Protein AF-A0A1D2QX02-F1 (afdb_monomer)

Solvent-accessible surface area (backbone atoms only — not comparable to full-atom values): 6476 Å² total; per-residue (Å²): 120,55,66,66,58,52,48,58,40,58,74,64,71,57,83,70,41,61,56,81,84,45,94,60,51,74,73,64,83,59,98,67,50,26,40,63,45,71,71,51,78,52,69,80,68,88,52,53,92,49,40,28,47,79,40,74,44,98,87,72,48,77,41,78,39,55,83,62,39,47,58,60,27,30,52,70,46,38,50,53,49,50,60,54,56,74,72,50,95,68,96,46,74,65,61,46,49,53,48,46,63,63,68,75,106

Mean predicted aligned error: 4.2 Å

Nearest PDB structures (foldseek):
  5k6c-assembly1_F  TM=1.682E-01  e=1.399E+00  Human respiratory syncytial virus A2
  8uxx-assembly1_A  TM=1.692E-01  e=5.453E+00  Schizosaccharomyces pombe

Sequence (105 aa):
MTSRHIQKVLEKGKLTGPDKECEYYPCHDLDEMDCTFCFCPFYPCGDTSTGGELIKTEGGKEVWGCKNCTWIHKPEVAQKVLDEILKIEEIDRKKLLEIRLKCLK

Radius of gyration: 13.77 Å; Cα contacts (8 Å, |Δi|>4): 128; chains: 1; bounding box: 34×26×36 Å

Structure (mmCIF, N/CA/C/O backbone):
data_AF-A0A1D2QX02-F1
#
_entry.id   AF-A0A1D2QX02-F1
#
loop_
_atom_site.group_PDB
_atom_site.id
_atom_site.type_symbol
_atom_site.label_atom_id
_atom_site.label_alt_id
_atom_site.label_comp_id
_atom_site.label_asym_id
_atom_site.label_entity_id
_atom_site.label_seq_id
_atom_site.pdbx_PDB_ins_code
_atom_site.Cartn_x
_atom_site.Cartn_y
_atom_site.Cartn_z
_atom_site.occupancy
_atom_site.B_iso_or_equiv
_atom_site.auth_seq_id
_atom_site.auth_comp_id
_atom_site.auth_asym_id
_atom_site.auth_atom_id
_atom_site.pdbx_PDB_model_num
ATOM 1 N N . MET A 1 1 ? 5.547 13.244 -0.878 1.00 50.81 1 MET A N 1
ATOM 2 C CA . MET A 1 1 ? 4.333 13.049 -1.708 1.00 50.81 1 MET A CA 1
ATOM 3 C C . MET A 1 1 ? 3.363 12.032 -1.106 1.00 50.81 1 MET A C 1
ATOM 5 O O . MET A 1 1 ? 2.170 12.293 -1.122 1.00 50.81 1 MET A O 1
ATOM 9 N N . THR A 1 2 ? 3.844 10.934 -0.518 1.00 59.09 2 THR A N 1
ATOM 10 C CA . THR A 1 2 ? 3.016 9.852 0.050 1.00 59.09 2 THR A CA 1
ATOM 11 C C . THR A 1 2 ? 2.068 10.298 1.174 1.00 59.09 2 THR A C 1
ATOM 13 O O . THR A 1 2 ? 0.907 9.908 1.187 1.00 59.09 2 THR A O 1
ATOM 16 N N . SER A 1 3 ? 2.516 11.191 2.065 1.00 68.19 3 SER A N 1
ATOM 17 C CA . SER A 1 3 ? 1.727 11.642 3.227 1.00 68.19 3 SER A CA 1
ATOM 18 C C . SER A 1 3 ? 0.386 12.305 2.856 1.00 68.19 3 SER A C 1
ATOM 20 O O . SER A 1 3 ? -0.628 11.973 3.459 1.00 68.19 3 SER A O 1
ATOM 22 N N . ARG A 1 4 ? 0.333 13.147 1.808 1.00 76.31 4 ARG A N 1
ATOM 23 C CA . ARG A 1 4 ? -0.916 13.825 1.393 1.00 76.31 4 ARG A CA 1
ATOM 24 C C . ARG A 1 4 ? -1.964 12.865 0.821 1.00 76.31 4 ARG A C 1
ATOM 26 O O . ARG A 1 4 ? -3.152 13.075 1.024 1.00 76.31 4 ARG A O 1
ATOM 33 N N . HIS A 1 5 ? -1.540 11.835 0.088 1.00 81.69 5 HIS A N 1
ATOM 34 C CA . HIS A 1 5 ? -2.472 10.844 -0.461 1.00 81.69 5 HIS A CA 1
ATOM 35 C C . HIS A 1 5 ? -3.000 9.916 0.628 1.00 81.69 5 HIS A C 1
ATOM 37 O O . HIS A 1 5 ? -4.200 9.669 0.673 1.00 81.69 5 HIS A O 1
ATOM 43 N N . ILE A 1 6 ? -2.130 9.483 1.547 1.00 85.69 6 ILE A N 1
ATOM 44 C CA . ILE A 1 6 ? -2.552 8.682 2.700 1.00 85.69 6 ILE A CA 1
ATOM 45 C C . ILE A 1 6 ? -3.563 9.463 3.547 1.00 85.69 6 ILE A C 1
ATOM 47 O O . ILE A 1 6 ? -4.597 8.910 3.891 1.00 85.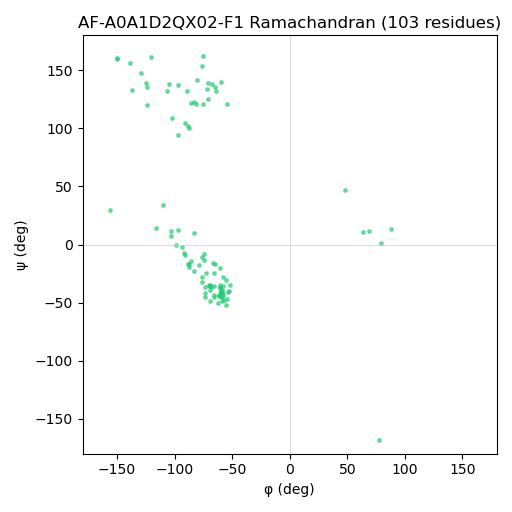69 6 ILE A O 1
ATOM 51 N N . GLN A 1 7 ? -3.330 10.751 3.823 1.00 86.75 7 GLN A N 1
ATOM 52 C CA . GLN A 1 7 ? -4.283 11.581 4.576 1.00 86.75 7 GLN A CA 1
ATOM 53 C C . GLN A 1 7 ? -5.686 11.575 3.952 1.00 86.75 7 GLN A C 1
ATOM 55 O O . GLN A 1 7 ? -6.651 11.297 4.653 1.00 86.75 7 GLN A O 1
ATOM 60 N N . LYS A 1 8 ? -5.800 11.762 2.630 1.00 87.38 8 LYS A N 1
ATOM 61 C CA . LYS A 1 8 ? -7.093 11.701 1.922 1.00 87.38 8 LYS A CA 1
ATOM 62 C C . LYS A 1 8 ? -7.784 10.341 2.038 1.00 87.38 8 LYS A C 1
ATOM 64 O O . LYS A 1 8 ? -9.009 10.273 2.094 1.00 87.38 8 LYS A O 1
ATOM 69 N N . VAL A 1 9 ? -7.015 9.252 2.028 1.00 89.81 9 VAL A N 1
ATOM 70 C CA . VAL A 1 9 ? -7.556 7.901 2.235 1.00 89.81 9 VAL A CA 1
ATOM 71 C C . VAL A 1 9 ? -8.107 7.765 3.655 1.00 89.81 9 VAL A C 1
ATOM 73 O O . VAL A 1 9 ? -9.213 7.262 3.841 1.00 89.81 9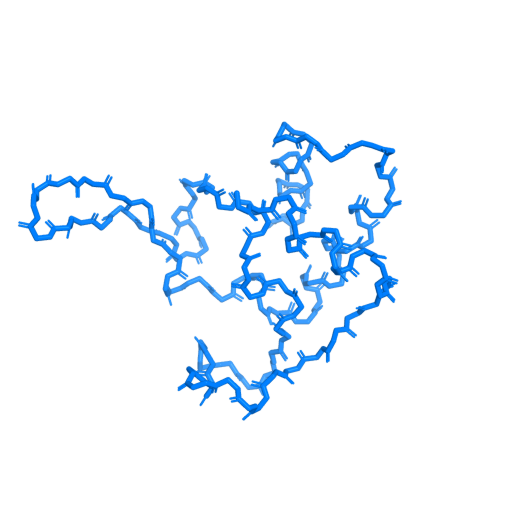 VAL A O 1
ATOM 76 N N . LEU A 1 10 ? -7.373 8.265 4.650 1.00 88.88 10 LEU A N 1
ATOM 77 C CA . LEU A 1 10 ? -7.774 8.189 6.055 1.00 88.88 10 LEU A CA 1
ATOM 78 C C . LEU A 1 10 ? -8.971 9.081 6.385 1.00 88.88 10 LEU A C 1
ATOM 80 O O . LEU A 1 10 ? -9.827 8.658 7.152 1.00 88.88 10 LEU A O 1
ATOM 84 N N . GLU A 1 11 ? -9.090 10.254 5.760 1.00 90.44 11 GLU A N 1
ATOM 85 C CA . GLU A 1 11 ? -10.283 11.109 5.861 1.00 90.44 11 GLU A CA 1
ATOM 86 C C . GLU A 1 11 ? -11.553 10.380 5.402 1.00 90.44 11 GLU A C 1
ATOM 88 O O . GLU A 1 11 ? -12.624 10.571 5.976 1.00 90.44 11 GLU A O 1
ATOM 93 N N . LYS A 1 12 ? -11.446 9.519 4.380 1.00 90.44 12 LYS A N 1
ATOM 94 C CA . LYS A 1 12 ? -12.566 8.682 3.930 1.00 90.44 12 LYS A CA 1
ATOM 95 C C . LYS A 1 12 ? -12.822 7.502 4.868 1.00 90.44 12 LYS A C 1
ATOM 97 O O . LYS A 1 12 ? -13.967 7.065 4.969 1.00 90.44 12 LYS A O 1
ATOM 102 N N . GLY A 1 13 ? -11.775 6.963 5.498 1.00 90.06 13 GLY A N 1
ATOM 103 C CA . GLY A 1 13 ? -11.850 5.868 6.473 1.00 90.06 13 GLY A CA 1
ATOM 104 C C . GLY A 1 13 ? -12.373 4.537 5.919 1.00 90.06 13 GLY A C 1
ATOM 105 O O . GLY A 1 13 ? -12.680 3.631 6.687 1.00 90.06 13 GLY A O 1
ATOM 106 N N . LYS A 1 14 ? -12.508 4.413 4.596 1.00 93.19 14 LYS A N 1
ATOM 107 C CA . LYS A 1 14 ? -13.018 3.227 3.902 1.00 93.19 14 LYS A CA 1
ATOM 108 C C . LYS A 1 14 ? -12.390 3.107 2.520 1.00 93.19 14 LYS A C 1
ATOM 110 O O . LYS A 1 14 ? -11.935 4.108 1.960 1.00 93.19 14 LYS A O 1
ATOM 115 N N . LEU A 1 15 ? -12.432 1.901 1.962 1.00 94.12 15 LEU A N 1
ATOM 116 C CA . LEU A 1 15 ? -12.020 1.665 0.584 1.00 94.12 15 LEU A CA 1
ATOM 117 C C . LEU A 1 15 ? -12.863 2.483 -0.399 1.00 94.12 15 LEU A C 1
ATOM 119 O O . LEU A 1 15 ? -14.076 2.642 -0.235 1.00 94.12 15 LEU A O 1
ATOM 123 N N . THR A 1 16 ? -12.204 3.018 -1.422 1.00 91.88 16 THR A N 1
ATOM 124 C CA . THR A 1 16 ? -12.852 3.746 -2.514 1.00 91.88 16 THR A CA 1
ATOM 125 C C . THR A 1 16 ? -13.295 2.830 -3.644 1.00 91.88 16 THR A C 1
ATOM 127 O O . THR A 1 16 ? -14.128 3.249 -4.442 1.00 91.88 16 THR A O 1
ATOM 130 N N . GLY A 1 17 ? -12.777 1.601 -3.709 1.00 91.50 17 GLY A N 1
ATOM 131 C CA . GLY A 1 17 ? -13.031 0.688 -4.812 1.00 91.50 17 GLY A CA 1
ATOM 132 C C . GLY A 1 17 ? -12.207 1.029 -6.060 1.00 91.50 17 GLY A C 1
ATOM 133 O O . GLY A 1 17 ? -11.260 1.826 -5.990 1.00 91.50 17 GLY A O 1
ATOM 134 N N . PRO A 1 18 ? -12.541 0.408 -7.205 1.00 91.69 18 PRO A N 1
ATOM 135 C CA . PRO A 1 18 ? -11.887 0.674 -8.479 1.00 91.69 18 PRO A CA 1
ATOM 136 C C . PRO A 1 18 ? -12.203 2.087 -8.982 1.00 91.69 18 PRO A C 1
ATOM 138 O O . PRO A 1 18 ? -13.3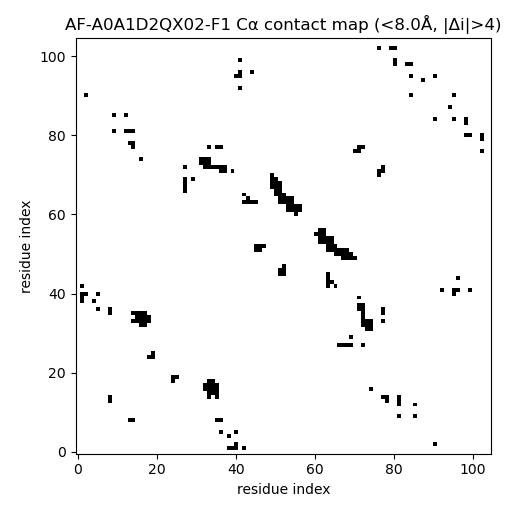52 2.529 -8.954 1.00 91.69 18 PRO A O 1
ATOM 141 N N . ASP A 1 19 ? -11.187 2.768 -9.505 1.00 90.12 19 ASP A N 1
ATOM 142 C CA . ASP A 1 19 ? -11.329 4.064 -10.169 1.00 90.12 19 ASP A CA 1
ATOM 143 C C . ASP A 1 19 ? -11.400 3.873 -11.690 1.00 90.12 19 ASP A C 1
ATOM 145 O O . ASP A 1 19 ? -10.374 3.769 -12.361 1.00 90.12 19 ASP A O 1
ATOM 149 N N . LYS A 1 20 ? -12.625 3.793 -12.223 1.00 86.31 20 LYS A N 1
ATOM 150 C CA . LYS A 1 20 ? -12.889 3.572 -13.657 1.00 86.31 20 LYS A CA 1
ATOM 151 C C . LYS A 1 20 ? -12.659 4.814 -14.525 1.00 86.31 20 LYS A C 1
ATOM 153 O O . LYS A 1 20 ? -12.688 4.695 -15.745 1.00 86.31 20 LYS A O 1
ATOM 158 N N . GLU A 1 21 ? -12.478 5.986 -13.916 1.00 87.19 21 GLU A N 1
ATOM 159 C CA . GLU A 1 21 ? -12.191 7.239 -14.628 1.00 87.19 21 GLU A CA 1
ATOM 160 C C . GLU A 1 21 ? -10.6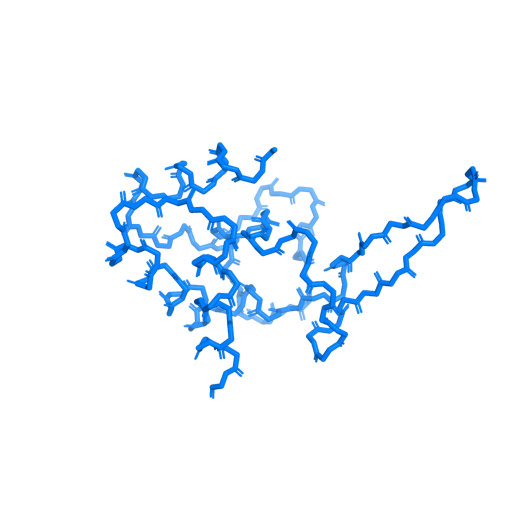80 7.474 -14.787 1.00 87.19 21 GLU A C 1
ATOM 162 O O . GLU A 1 21 ? -10.260 8.374 -15.514 1.00 87.19 21 GLU A O 1
ATOM 167 N N . CYS A 1 22 ? -9.852 6.656 -14.130 1.00 83.75 22 CYS A N 1
ATOM 168 C CA . CYS A 1 22 ? -8.404 6.710 -14.252 1.00 83.75 22 CYS A CA 1
ATOM 169 C C . CYS A 1 22 ? -7.957 6.364 -15.683 1.00 83.75 22 CYS A C 1
ATOM 171 O O . CYS A 1 22 ? -8.344 5.333 -16.228 1.00 83.75 22 CYS A O 1
ATOM 173 N N . GLU A 1 23 ? -7.073 7.181 -16.268 1.00 84.19 23 GLU A N 1
ATOM 174 C CA . GLU A 1 23 ? -6.517 6.959 -17.618 1.00 84.19 23 GLU A CA 1
ATOM 175 C C . GLU A 1 23 ? -5.739 5.638 -17.754 1.00 84.19 23 GLU A C 1
ATOM 177 O O . GLU A 1 23 ? -5.546 5.136 -18.858 1.00 84.19 23 GLU A O 1
ATOM 182 N N . TYR A 1 24 ? -5.309 5.075 -16.624 1.00 78.31 24 TYR A N 1
ATOM 183 C CA . TYR A 1 24 ? -4.602 3.803 -16.560 1.00 78.31 24 TYR A CA 1
ATOM 184 C C . TYR A 1 24 ? -5.544 2.614 -16.313 1.00 78.31 24 TYR A C 1
ATOM 186 O O . TYR A 1 24 ? -5.064 1.489 -16.269 1.00 78.31 24 TYR A O 1
ATOM 194 N N . TYR A 1 25 ? -6.857 2.816 -16.134 1.00 77.50 25 TYR A N 1
ATOM 195 C CA . TYR A 1 25 ? -7.782 1.730 -15.799 1.00 77.50 25 TYR A CA 1
ATOM 196 C C . TYR A 1 25 ? -8.023 0.785 -16.991 1.00 77.50 25 TYR A C 1
ATOM 198 O O . TYR A 1 25 ? -8.342 1.267 -18.082 1.00 77.50 25 TYR A O 1
ATOM 206 N N . PRO A 1 26 ? -7.974 -0.551 -16.797 1.00 75.12 26 PRO A N 1
ATOM 207 C CA . PRO A 1 26 ? -7.671 -1.287 -15.557 1.00 75.12 26 PRO A CA 1
ATOM 208 C C . PRO A 1 26 ? -6.170 -1.272 -15.201 1.00 75.12 26 PRO A C 1
ATOM 210 O O . PRO A 1 26 ? -5.340 -1.771 -15.950 1.00 75.12 26 PRO A O 1
ATOM 213 N N . CYS A 1 27 ? -5.807 -0.741 -14.024 1.00 68.19 27 CYS A N 1
ATOM 214 C CA . CYS A 1 27 ? -4.423 -0.299 -13.774 1.00 68.19 27 CYS A CA 1
ATOM 215 C C . CYS A 1 27 ? -3.378 -1.400 -13.545 1.00 68.19 27 CYS A C 1
ATOM 217 O O . CYS A 1 27 ? -2.199 -1.069 -13.505 1.00 68.19 27 CYS A O 1
ATOM 219 N N . HIS A 1 28 ? -3.755 -2.674 -13.411 1.00 72.12 28 HIS A N 1
ATOM 220 C CA . HIS A 1 28 ? -2.814 -3.795 -13.256 1.00 72.12 28 HIS A CA 1
ATOM 221 C C . HIS A 1 28 ? -3.416 -5.151 -13.692 1.00 72.12 28 HIS A C 1
ATOM 223 O O . HIS A 1 28 ? -3.067 -6.178 -13.112 1.00 72.12 28 HIS A O 1
ATOM 229 N N . ASP A 1 29 ? -4.343 -5.156 -14.660 1.00 75.44 29 ASP A N 1
ATOM 230 C CA . ASP A 1 29 ? -4.966 -6.373 -15.222 1.00 75.44 29 ASP A CA 1
ATOM 231 C C . ASP A 1 29 ? -5.467 -7.392 -14.166 1.00 75.44 29 ASP A C 1
ATOM 233 O O . ASP A 1 29 ? -5.202 -8.591 -14.245 1.00 75.44 29 ASP A O 1
ATOM 237 N N . LEU A 1 30 ? -6.179 -6.910 -13.142 1.00 80.31 30 LEU A N 1
ATOM 238 C CA . LEU A 1 30 ? -6.820 -7.737 -12.111 1.00 80.31 30 LEU A CA 1
ATOM 239 C C . LEU A 1 30 ? -8.337 -7.799 -12.343 1.00 80.31 30 LEU A C 1
ATOM 241 O O . LEU A 1 30 ? -8.949 -6.761 -12.596 1.00 80.31 30 LEU A O 1
ATOM 245 N N . ASP A 1 31 ? -8.945 -8.979 -12.174 1.00 79.31 31 ASP A N 1
ATOM 246 C CA . ASP A 1 31 ? -10.406 -9.165 -12.275 1.00 79.31 31 ASP A CA 1
ATOM 247 C C . ASP A 1 31 ? -11.166 -8.337 -11.221 1.00 79.31 31 ASP A C 1
ATOM 249 O O . ASP A 1 31 ? -12.157 -7.671 -11.522 1.00 79.31 31 ASP A O 1
ATOM 253 N N . GLU A 1 32 ? -10.663 -8.340 -9.983 1.00 85.56 32 GLU A N 1
ATOM 254 C CA . GLU A 1 32 ? -11.160 -7.532 -8.870 1.00 85.56 32 GLU A CA 1
ATOM 255 C C . GLU A 1 32 ? -10.015 -6.684 -8.308 1.00 85.56 32 GLU A C 1
ATOM 257 O O . GLU A 1 32 ? -8.992 -7.209 -7.860 1.00 85.56 32 GLU A O 1
ATOM 262 N N . MET A 1 33 ? -10.176 -5.357 -8.336 1.00 90.38 33 MET A N 1
ATOM 263 C CA . MET A 1 33 ? -9.162 -4.419 -7.854 1.00 90.38 33 MET A CA 1
ATOM 264 C C . MET A 1 33 ? -9.747 -3.258 -7.057 1.00 90.38 33 MET A C 1
ATOM 266 O O . MET A 1 33 ? -10.889 -2.843 -7.254 1.00 90.38 33 MET A O 1
ATOM 270 N N . ASP A 1 34 ? -8.904 -2.685 -6.210 1.00 93.38 34 ASP A N 1
ATOM 271 C CA . ASP A 1 34 ? -9.161 -1.481 -5.440 1.00 93.38 34 ASP A CA 1
ATOM 272 C C . ASP A 1 34 ? -8.081 -0.420 -5.725 1.00 93.38 34 ASP A C 1
ATOM 274 O O . ASP A 1 34 ? -6.884 -0.716 -5.787 1.00 93.38 34 ASP A O 1
ATOM 278 N N . CYS A 1 35 ? -8.499 0.831 -5.931 1.00 91.69 35 CYS A N 1
ATOM 279 C CA . CYS A 1 35 ? -7.611 1.957 -6.241 1.00 91.69 35 CYS A CA 1
ATOM 280 C C . CYS A 1 35 ? -7.363 2.883 -5.039 1.00 91.69 35 CYS A C 1
ATOM 282 O O . CYS A 1 35 ? -6.713 3.917 -5.201 1.00 91.69 35 CYS A O 1
ATOM 284 N N . THR A 1 36 ? -7.819 2.528 -3.830 1.00 93.81 36 THR A N 1
ATOM 285 C CA . THR A 1 36 ? -7.677 3.355 -2.614 1.00 93.81 36 THR A CA 1
ATOM 286 C C . THR A 1 36 ? -6.225 3.764 -2.389 1.00 93.81 36 THR A C 1
ATOM 288 O O . THR A 1 36 ? -5.930 4.912 -2.063 1.00 93.81 36 THR A O 1
ATOM 291 N N . PHE A 1 37 ? -5.301 2.835 -2.634 1.00 93.56 37 PHE A N 1
ATOM 292 C CA . PHE A 1 37 ? -3.861 3.029 -2.492 1.00 93.56 37 PHE A CA 1
ATOM 293 C C . PHE A 1 37 ? -3.125 3.057 -3.838 1.00 93.56 37 PHE A C 1
ATOM 295 O O . PHE A 1 37 ? -1.970 2.636 -3.912 1.00 93.56 37 PHE A O 1
ATOM 302 N N . CYS A 1 38 ? -3.758 3.597 -4.892 1.00 89.31 38 CYS A N 1
ATOM 303 C CA . CYS A 1 38 ? -3.134 3.749 -6.215 1.00 89.31 38 CYS A CA 1
ATOM 304 C C . CYS A 1 38 ? -1.776 4.464 -6.141 1.00 89.31 38 CYS A C 1
ATOM 306 O O . CYS A 1 38 ? -0.825 4.104 -6.832 1.00 89.31 38 CYS A O 1
ATOM 308 N N . PHE A 1 39 ? -1.641 5.418 -5.216 1.00 89.69 39 PHE A N 1
ATOM 309 C CA . PHE A 1 39 ? -0.332 5.843 -4.738 1.00 89.69 39 PHE A CA 1
ATOM 310 C C . PHE A 1 39 ? 0.088 4.976 -3.557 1.00 89.69 39 PHE A C 1
ATOM 312 O O . PHE A 1 39 ? -0.355 5.191 -2.427 1.00 89.69 39 PHE A O 1
ATOM 319 N N . CYS A 1 40 ? 0.973 4.016 -3.831 1.00 91.88 40 CYS A N 1
ATOM 320 C CA . CYS A 1 40 ? 1.410 3.047 -2.837 1.00 91.88 40 CYS A CA 1
ATOM 321 C C . CYS A 1 40 ? 1.950 3.751 -1.574 1.00 91.88 40 CYS A C 1
ATOM 323 O O . CYS A 1 40 ? 2.947 4.484 -1.655 1.00 91.88 40 CYS A O 1
ATOM 325 N N . PRO A 1 41 ? 1.367 3.495 -0.386 1.00 93.62 41 PRO A N 1
ATOM 326 C CA . PRO A 1 41 ? 1.797 4.120 0.865 1.00 93.62 41 PRO A CA 1
ATOM 327 C C . PRO A 1 41 ? 3.221 3.702 1.261 1.00 93.62 41 PRO A C 1
ATOM 329 O O . PRO A 1 41 ? 3.887 4.361 2.059 1.00 93.62 41 PRO A O 1
ATOM 332 N N . PHE A 1 42 ? 3.723 2.621 0.664 1.00 94.38 42 PHE A N 1
ATOM 333 C CA . PHE A 1 42 ? 5.030 2.051 0.952 1.00 94.38 42 PHE A CA 1
ATOM 334 C C . PHE A 1 42 ? 6.103 2.469 -0.053 1.00 94.38 42 PHE A C 1
ATOM 336 O O . PHE A 1 42 ? 7.265 2.120 0.148 1.00 94.38 42 PHE A O 1
ATOM 343 N N . TYR A 1 43 ? 5.785 3.266 -1.075 1.00 92.31 43 TYR A N 1
ATOM 344 C CA . TYR A 1 43 ? 6.775 3.695 -2.061 1.00 92.31 43 TYR A CA 1
ATOM 345 C C . TYR A 1 43 ? 7.873 4.594 -1.448 1.00 92.31 43 TYR A C 1
ATOM 347 O O . TYR A 1 43 ? 7.542 5.530 -0.712 1.00 92.31 43 TYR A O 1
ATOM 355 N N . PRO A 1 44 ? 9.162 4.372 -1.772 1.00 93.19 44 PRO A N 1
ATOM 356 C CA . PRO A 1 44 ? 9.720 3.197 -2.457 1.00 93.19 44 PRO A CA 1
ATOM 357 C C . PRO A 1 44 ? 9.944 2.036 -1.473 1.00 93.19 44 PRO A C 1
ATOM 359 O O . PRO A 1 44 ? 10.673 2.200 -0.499 1.00 93.19 44 PRO A O 1
ATOM 362 N N . CYS A 1 45 ? 9.324 0.868 -1.679 1.00 92.75 45 CYS A N 1
ATOM 363 C CA . CYS A 1 45 ? 9.403 -0.232 -0.702 1.00 92.75 45 CYS A CA 1
ATOM 364 C C . CYS A 1 45 ? 10.614 -1.154 -0.893 1.00 92.75 45 CYS A C 1
ATOM 366 O O . CYS A 1 45 ? 10.970 -1.852 0.050 1.00 92.75 45 CYS A O 1
ATOM 368 N N . GLY A 1 46 ? 11.233 -1.159 -2.079 1.00 93.00 46 GLY A N 1
ATOM 369 C CA . GLY A 1 46 ? 12.398 -2.001 -2.373 1.00 93.00 46 GLY A CA 1
ATOM 370 C C . GLY A 1 46 ? 12.102 -3.503 -2.451 1.00 93.00 46 GLY A C 1
ATOM 371 O O . GLY A 1 46 ? 13.028 -4.305 -2.457 1.00 93.00 46 GLY A O 1
ATOM 372 N N . ASP A 1 47 ? 10.829 -3.895 -2.485 1.00 92.69 47 ASP A N 1
ATOM 373 C CA . ASP A 1 47 ? 10.406 -5.290 -2.431 1.00 92.69 47 ASP A CA 1
ATOM 374 C C . ASP A 1 47 ? 10.007 -5.827 -3.812 1.00 92.69 47 ASP A C 1
ATOM 376 O O . ASP A 1 47 ? 8.969 -5.464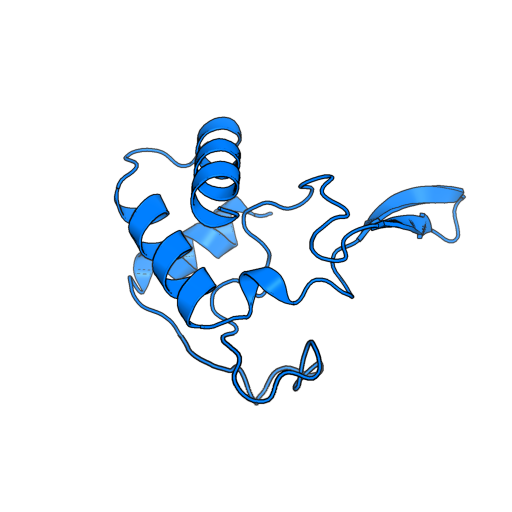 -4.376 1.00 92.69 47 ASP A O 1
ATOM 380 N N . THR A 1 48 ? 10.848 -6.710 -4.347 1.00 93.56 48 THR A N 1
ATOM 381 C CA . THR A 1 48 ? 10.660 -7.337 -5.658 1.00 93.56 48 THR A CA 1
ATOM 382 C C . THR A 1 48 ? 9.649 -8.482 -5.637 1.00 93.56 48 THR A C 1
ATOM 384 O O . THR A 1 48 ? 9.114 -8.829 -6.688 1.00 93.56 48 THR A O 1
ATOM 387 N N . SER A 1 49 ? 9.314 -9.035 -4.463 1.00 92.50 49 SER A N 1
ATOM 388 C CA . SER A 1 49 ? 8.392 -10.179 -4.346 1.00 92.50 49 SER A CA 1
ATOM 389 C C . SER A 1 49 ? 6.966 -9.845 -4.782 1.00 92.50 49 SER A C 1
ATOM 391 O O . SER A 1 49 ? 6.222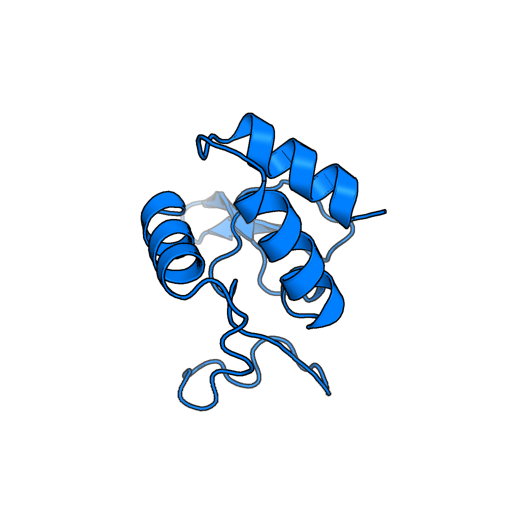 -10.720 -5.216 1.00 92.50 49 SER A O 1
ATOM 393 N N . THR A 1 50 ? 6.594 -8.565 -4.714 1.00 92.88 50 THR A N 1
ATOM 394 C CA . THR A 1 50 ? 5.296 -8.073 -5.176 1.00 92.88 50 THR A CA 1
ATOM 395 C C . THR A 1 50 ? 5.346 -7.487 -6.582 1.00 92.88 50 THR A C 1
ATOM 397 O O . THR A 1 50 ? 4.401 -6.813 -6.950 1.00 92.88 50 THR A O 1
ATOM 400 N N . GLY A 1 51 ? 6.426 -7.677 -7.350 1.00 91.00 51 GLY A N 1
ATOM 401 C CA . GLY A 1 51 ? 6.560 -7.144 -8.714 1.00 91.00 51 GLY A CA 1
ATOM 402 C C . GLY A 1 51 ? 7.133 -5.725 -8.807 1.00 91.00 51 GLY A C 1
ATOM 403 O O . GLY A 1 51 ? 7.046 -5.092 -9.856 1.00 91.00 51 GLY A O 1
ATOM 404 N N . GLY A 1 52 ? 7.705 -5.191 -7.723 1.00 92.81 52 GLY A N 1
ATOM 405 C CA . GLY A 1 52 ? 8.487 -3.955 -7.796 1.00 92.81 52 GLY A CA 1
ATOM 406 C C . GLY A 1 52 ? 9.877 -4.188 -8.397 1.00 92.81 52 GLY A C 1
ATOM 407 O O . GLY A 1 52 ? 10.423 -5.285 -8.301 1.00 92.81 52 GLY A O 1
ATOM 408 N N . GLU A 1 53 ? 10.467 -3.164 -9.010 1.00 95.25 53 GLU A N 1
ATOM 409 C CA . GLU A 1 53 ? 11.781 -3.264 -9.663 1.00 95.25 53 GLU A CA 1
ATOM 410 C C . GLU A 1 53 ? 12.547 -1.932 -9.637 1.00 95.25 53 GLU A C 1
ATOM 412 O O . GLU A 1 53 ? 11.953 -0.868 -9.470 1.00 95.25 53 GLU A O 1
ATOM 417 N N . LEU A 1 54 ? 13.872 -1.970 -9.816 1.00 95.75 54 LEU A N 1
ATOM 418 C CA . LEU A 1 54 ? 14.659 -0.764 -10.093 1.00 95.75 54 LEU A CA 1
ATOM 419 C C . LEU A 1 54 ? 14.640 -0.486 -11.599 1.00 95.75 54 LEU A C 1
ATOM 421 O O . LEU A 1 54 ? 15.060 -1.317 -12.399 1.00 95.75 54 LEU A O 1
ATOM 425 N N . ILE A 1 55 ? 14.170 0.699 -11.978 1.00 94.56 55 ILE A N 1
ATOM 426 C CA . ILE A 1 55 ? 14.041 1.156 -13.361 1.00 94.56 55 ILE A CA 1
ATOM 427 C C . ILE A 1 55 ? 15.123 2.197 -13.637 1.00 94.56 55 ILE A C 1
ATOM 429 O O . ILE A 1 55 ? 15.294 3.150 -12.873 1.00 94.56 55 ILE A O 1
ATOM 433 N N . LYS A 1 56 ? 15.831 2.053 -14.759 1.00 94.38 56 LYS A N 1
ATOM 434 C CA . LYS A 1 56 ? 16.746 3.084 -15.259 1.00 94.38 56 LYS A CA 1
ATOM 435 C C . LYS A 1 56 ? 15.971 4.135 -16.042 1.00 94.38 56 LYS A C 1
ATOM 437 O O . LYS A 1 56 ? 15.284 3.822 -17.008 1.00 94.38 56 LYS A O 1
ATOM 442 N N . THR A 1 57 ? 16.093 5.383 -15.613 1.00 91.19 57 THR A N 1
ATOM 443 C CA . THR A 1 57 ? 15.574 6.550 -16.337 1.00 91.19 57 THR A CA 1
ATOM 444 C C . THR A 1 57 ? 16.454 6.876 -17.546 1.00 91.19 57 THR A C 1
ATOM 446 O O . THR A 1 57 ? 17.621 6.487 -17.586 1.00 91.19 57 THR A O 1
ATOM 449 N N . GLU A 1 58 ? 15.931 7.652 -18.499 1.00 90.25 58 GLU A N 1
ATOM 450 C CA . GLU A 1 58 ? 16.673 8.099 -19.693 1.00 90.25 58 GLU A CA 1
ATOM 451 C C . GLU A 1 58 ? 17.979 8.840 -19.347 1.00 90.25 58 GLU A C 1
ATOM 453 O O . GLU A 1 58 ? 18.968 8.739 -20.065 1.00 90.25 58 GLU A O 1
ATOM 458 N N . GLY A 1 59 ? 18.017 9.528 -18.200 1.00 91.00 59 GLY A N 1
ATOM 459 C CA . GLY A 1 59 ? 19.207 10.211 -17.680 1.00 91.00 59 GLY A CA 1
ATOM 460 C C . GLY A 1 59 ? 20.181 9.320 -16.896 1.00 91.00 59 GLY A C 1
ATOM 461 O O . GLY A 1 59 ? 21.063 9.845 -16.220 1.00 91.00 59 GLY A O 1
ATOM 462 N N . GLY A 1 60 ? 20.001 7.994 -16.904 1.00 91.69 60 GLY A N 1
ATOM 463 C CA . GLY A 1 60 ? 20.893 7.025 -16.257 1.00 91.69 60 GLY A CA 1
ATOM 464 C C . GLY A 1 60 ? 20.720 6.862 -14.741 1.00 91.69 60 GLY A C 1
ATOM 465 O O . GLY A 1 60 ? 21.441 6.073 -14.133 1.00 91.69 60 GLY A O 1
ATOM 466 N N . LYS A 1 61 ? 19.768 7.566 -14.112 1.00 93.62 61 LYS A N 1
ATOM 467 C CA . LYS A 1 61 ? 19.437 7.383 -12.685 1.00 93.62 61 LYS A CA 1
ATOM 468 C C . LYS A 1 61 ? 18.533 6.171 -12.492 1.00 93.62 61 LYS A C 1
ATOM 470 O O . LYS A 1 61 ? 17.609 5.978 -13.283 1.00 93.62 61 LYS A O 1
ATOM 475 N N . GLU A 1 62 ? 18.749 5.420 -11.418 1.00 94.25 62 GLU A N 1
ATOM 476 C CA . GLU A 1 62 ? 17.870 4.326 -10.999 1.00 94.25 62 GLU A CA 1
ATOM 477 C C . GLU A 1 62 ? 16.777 4.840 -10.056 1.00 94.25 62 GLU A C 1
ATOM 479 O O . GLU A 1 62 ? 17.046 5.583 -9.109 1.00 94.25 62 GLU A O 1
ATOM 484 N N . VAL A 1 63 ? 15.533 4.451 -10.327 1.00 94.25 63 VAL A N 1
ATOM 485 C CA . VAL A 1 63 ? 14.358 4.766 -9.509 1.00 94.25 63 VAL A CA 1
ATOM 486 C C . VAL A 1 63 ? 13.580 3.493 -9.215 1.00 94.25 63 VAL A C 1
ATOM 488 O O . VAL A 1 63 ? 13.546 2.574 -10.026 1.00 94.25 63 VAL A O 1
ATOM 491 N N . TRP A 1 64 ? 12.943 3.423 -8.051 1.00 95.12 64 TRP A N 1
ATOM 492 C CA . TRP A 1 64 ? 12.053 2.308 -7.745 1.00 95.12 64 TRP A CA 1
ATOM 493 C C . TRP A 1 64 ? 10.780 2.404 -8.593 1.00 95.12 64 TRP A C 1
ATOM 495 O O . TRP A 1 64 ? 10.228 3.484 -8.767 1.00 95.12 64 TRP A O 1
ATOM 505 N N . GLY A 1 65 ? 10.295 1.282 -9.105 1.00 92.44 65 GLY A N 1
ATOM 506 C CA . GLY A 1 65 ? 9.078 1.181 -9.895 1.00 92.44 65 GLY A CA 1
ATOM 507 C C . GLY A 1 65 ? 8.114 0.170 -9.292 1.00 92.44 65 GLY A C 1
ATOM 508 O O . GLY A 1 65 ? 8.523 -0.900 -8.853 1.00 92.44 65 GLY A O 1
ATOM 509 N N . CYS A 1 66 ? 6.822 0.504 -9.294 1.00 91.25 66 CYS A N 1
ATOM 510 C CA . CYS A 1 66 ? 5.742 -0.385 -8.851 1.00 91.25 66 CYS A CA 1
ATOM 511 C C . CYS A 1 66 ? 4.771 -0.749 -9.987 1.00 91.25 66 CYS A C 1
ATOM 513 O O . CYS A 1 66 ? 3.691 -1.254 -9.709 1.00 91.25 66 CYS A O 1
ATOM 515 N N . LYS A 1 67 ? 5.127 -0.504 -11.256 1.00 87.56 67 LYS A N 1
ATOM 516 C CA . LYS A 1 67 ? 4.220 -0.702 -12.404 1.00 87.56 67 LYS A CA 1
ATOM 517 C C . LYS A 1 67 ? 3.675 -2.132 -12.541 1.00 87.56 67 LYS A C 1
ATOM 519 O O . LYS A 1 67 ? 2.572 -2.303 -13.032 1.00 87.56 67 LYS A O 1
ATOM 524 N N . ASN A 1 68 ? 4.410 -3.140 -12.070 1.00 88.50 68 ASN A N 1
ATOM 525 C CA . ASN A 1 68 ? 3.980 -4.542 -12.106 1.00 88.50 68 ASN A CA 1
ATOM 526 C C . ASN A 1 68 ? 3.495 -5.034 -10.728 1.00 88.50 68 ASN A C 1
ATOM 528 O O . ASN A 1 68 ? 3.347 -6.235 -10.513 1.00 88.50 68 ASN A O 1
ATOM 532 N N . CYS A 1 69 ? 3.286 -4.124 -9.768 1.00 90.81 69 CYS A N 1
ATOM 533 C CA . CYS A 1 69 ? 2.875 -4.473 -8.416 1.00 90.81 69 CYS A CA 1
ATOM 534 C C . CYS A 1 69 ? 1.357 -4.494 -8.270 1.00 90.81 69 CYS A C 1
ATOM 536 O O . CYS A 1 69 ? 0.718 -3.459 -8.123 1.00 90.81 69 CYS A O 1
ATOM 538 N N . THR A 1 70 ? 0.792 -5.697 -8.218 1.00 91.00 70 THR A N 1
ATOM 539 C CA . THR A 1 70 ? -0.647 -5.918 -8.010 1.00 91.00 70 THR A CA 1
ATOM 540 C C . THR A 1 70 ? -1.034 -6.006 -6.536 1.00 91.00 70 THR A C 1
ATOM 542 O O . THR A 1 70 ? -2.205 -5.880 -6.195 1.00 91.00 70 THR A O 1
ATOM 545 N N . TRP A 1 71 ? -0.068 -6.222 -5.635 1.00 94.12 71 TRP A N 1
ATOM 546 C CA . TRP A 1 71 ? -0.335 -6.597 -4.241 1.00 94.12 71 TRP A CA 1
ATOM 547 C C . TRP A 1 71 ? -1.230 -5.599 -3.502 1.00 94.12 71 TRP A C 1
ATOM 549 O O . TRP A 1 71 ? -2.204 -6.009 -2.883 1.00 94.12 71 TRP A O 1
ATOM 559 N N . ILE A 1 72 ? -0.934 -4.300 -3.594 1.00 94.00 72 ILE A N 1
ATOM 560 C CA . ILE A 1 72 ? -1.694 -3.264 -2.877 1.00 94.00 72 ILE A CA 1
ATOM 561 C C . ILE A 1 72 ? -3.073 -2.985 -3.499 1.00 94.00 72 ILE A C 1
ATOM 563 O O . ILE A 1 72 ? -3.905 -2.345 -2.867 1.00 94.00 72 ILE A O 1
ATOM 567 N N . HIS A 1 73 ? -3.304 -3.472 -4.722 1.00 92.50 73 HIS A N 1
ATOM 568 C CA . HIS A 1 73 ? -4.549 -3.307 -5.469 1.00 92.50 73 HIS A CA 1
ATOM 569 C C . HIS A 1 73 ? -5.548 -4.440 -5.245 1.00 92.50 73 HIS A C 1
ATOM 571 O O . HIS A 1 73 ? -6.687 -4.338 -5.689 1.00 92.50 73 HIS A O 1
ATOM 577 N N . LYS A 1 74 ? -5.156 -5.506 -4.545 1.00 93.25 74 LYS A N 1
ATOM 578 C CA . LYS A 1 74 ? -6.088 -6.555 -4.136 1.00 93.25 74 LYS A CA 1
ATOM 579 C C . LYS A 1 74 ? -7.012 -6.020 -3.032 1.00 93.25 74 LYS A C 1
ATOM 581 O O . LYS A 1 74 ? -6.477 -5.536 -2.027 1.00 93.25 74 LYS A O 1
ATOM 586 N N . PRO A 1 75 ? -8.350 -6.087 -3.166 1.00 94.56 75 PRO A N 1
ATOM 587 C CA . PRO A 1 75 ? -9.277 -5.505 -2.191 1.00 94.56 75 PRO A CA 1
ATOM 588 C C . PRO A 1 75 ? -9.037 -5.968 -0.748 1.00 94.56 75 PRO A C 1
ATOM 590 O O . PRO A 1 75 ? -9.046 -5.159 0.179 1.00 94.56 75 PRO A O 1
ATOM 593 N N . GLU A 1 76 ? -8.739 -7.252 -0.546 1.00 95.12 76 GLU A N 1
ATOM 594 C CA . GLU A 1 76 ? -8.448 -7.827 0.767 1.00 95.12 76 GLU A CA 1
ATOM 595 C C . GLU A 1 76 ? -7.156 -7.271 1.383 1.00 95.12 76 GLU A C 1
ATOM 597 O O . GLU A 1 76 ? -7.081 -7.035 2.592 1.00 95.12 76 GLU A O 1
ATOM 602 N N . VAL A 1 77 ? -6.146 -7.003 0.551 1.00 95.50 77 VAL A N 1
ATOM 603 C CA . VAL A 1 77 ? -4.884 -6.400 0.992 1.00 95.50 77 VAL A CA 1
ATOM 604 C C . VAL A 1 77 ? -5.087 -4.922 1.295 1.00 95.50 77 VAL A C 1
ATOM 606 O O . VAL A 1 77 ? -4.626 -4.453 2.335 1.00 95.50 77 VAL A O 1
ATOM 609 N N . ALA A 1 78 ? -5.791 -4.192 0.426 1.00 95.50 78 ALA A N 1
ATOM 610 C CA . ALA A 1 78 ? -6.110 -2.785 0.634 1.00 95.50 78 ALA A CA 1
ATOM 611 C C . ALA A 1 78 ? -6.880 -2.586 1.948 1.00 95.50 78 ALA A C 1
ATOM 613 O O . ALA A 1 78 ? -6.513 -1.718 2.741 1.00 95.50 78 ALA A O 1
ATOM 614 N N . GLN A 1 79 ? -7.876 -3.434 2.230 1.00 96.75 79 GLN A N 1
ATOM 615 C CA . GLN A 1 79 ? -8.623 -3.385 3.488 1.00 96.75 79 GLN A CA 1
ATOM 616 C C . GLN A 1 79 ? -7.711 -3.643 4.692 1.00 96.75 79 GLN A C 1
ATOM 618 O O . GLN A 1 79 ? -7.677 -2.835 5.618 1.00 96.75 79 GLN A O 1
ATOM 623 N N . LYS A 1 80 ? -6.911 -4.719 4.661 1.00 97.12 80 LYS A N 1
ATOM 624 C CA . LYS A 1 80 ? -5.974 -5.058 5.748 1.00 97.12 80 LYS A CA 1
ATOM 625 C C . LYS A 1 80 ? -4.985 -3.919 6.016 1.00 97.12 80 LYS A C 1
ATOM 627 O O . LYS A 1 80 ? -4.711 -3.598 7.168 1.00 97.12 80 LYS A O 1
ATOM 632 N N . VAL A 1 81 ? -4.463 -3.286 4.965 1.00 96.75 81 VAL A N 1
ATOM 633 C CA . VAL A 1 81 ? -3.5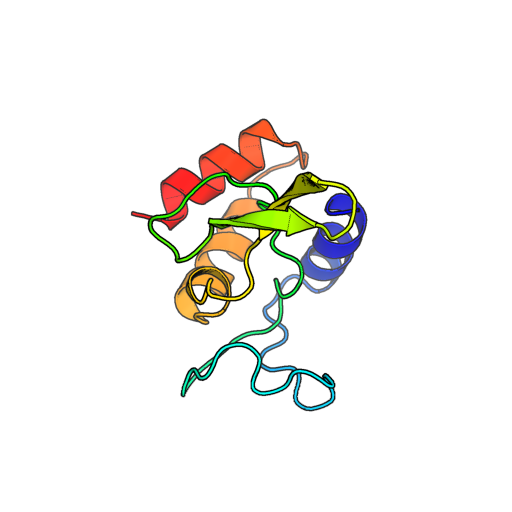55 -2.137 5.084 1.00 96.75 81 VAL A CA 1
ATOM 634 C C . VAL A 1 81 ? -4.263 -0.927 5.686 1.00 96.75 81 VAL A C 1
ATOM 636 O O . VAL A 1 81 ? -3.704 -0.296 6.582 1.00 96.75 81 VAL A O 1
ATOM 639 N N . LEU A 1 82 ? -5.478 -0.607 5.235 1.00 96.50 82 LEU A N 1
ATOM 640 C CA . LEU A 1 82 ? -6.267 0.491 5.791 1.00 96.50 82 LEU A CA 1
ATOM 641 C C . LEU A 1 82 ? -6.516 0.290 7.290 1.00 96.50 82 LEU A C 1
ATOM 643 O O . LEU A 1 82 ? -6.237 1.195 8.075 1.00 96.50 82 LEU A O 1
ATOM 647 N N . ASP A 1 83 ? -6.955 -0.904 7.689 1.00 96.88 83 ASP A N 1
ATOM 648 C CA . ASP A 1 83 ? -7.228 -1.241 9.088 1.00 96.88 83 ASP A CA 1
ATOM 649 C C . ASP A 1 83 ? -5.989 -1.067 9.970 1.00 96.88 83 ASP A C 1
ATOM 651 O O . ASP A 1 83 ? -6.086 -0.618 11.108 1.00 96.88 83 ASP A O 1
ATOM 655 N N . GLU A 1 84 ? -4.807 -1.426 9.468 1.00 96.62 84 GLU A N 1
ATOM 656 C CA . GLU A 1 84 ? -3.553 -1.269 10.201 1.00 96.62 84 GLU A CA 1
ATOM 657 C C . GLU A 1 84 ? -3.081 0.188 10.275 1.00 96.62 84 GLU A C 1
ATOM 659 O O . GLU A 1 84 ? -2.573 0.605 11.314 1.00 96.62 84 GLU A O 1
ATOM 664 N N . ILE A 1 85 ? -3.282 0.987 9.221 1.00 94.81 85 ILE A N 1
ATOM 665 C CA . ILE A 1 85 ? -2.948 2.419 9.255 1.00 94.81 85 ILE A CA 1
ATOM 666 C C . ILE A 1 85 ? -3.901 3.177 10.193 1.00 94.81 85 ILE A C 1
ATOM 668 O O . ILE A 1 85 ? -3.469 4.084 10.894 1.00 94.81 85 ILE A O 1
ATOM 672 N N . LEU A 1 86 ? -5.176 2.791 10.277 1.00 94.06 86 LEU A N 1
ATOM 673 C CA . LEU A 1 86 ? -6.128 3.411 11.208 1.00 94.06 86 LEU A CA 1
ATOM 674 C C . LEU A 1 86 ? -5.802 3.141 12.690 1.00 94.06 86 LEU A C 1
ATOM 676 O O . LEU A 1 86 ? -6.314 3.840 13.560 1.00 94.06 86 LEU A O 1
ATOM 680 N N . LYS A 1 87 ? -4.948 2.152 12.994 1.00 94.88 87 LYS A N 1
ATOM 681 C CA . LYS A 1 87 ? -4.514 1.821 14.366 1.00 94.88 87 LYS A CA 1
ATOM 682 C C . LYS A 1 87 ? -3.327 2.650 14.853 1.00 94.88 87 LYS A C 1
ATOM 684 O O . LYS A 1 87 ? -3.021 2.599 16.042 1.00 94.88 87 LYS A O 1
ATOM 689 N N . ILE A 1 88 ? -2.622 3.353 13.966 1.00 92.06 88 ILE A N 1
ATOM 690 C CA . ILE A 1 88 ? -1.448 4.148 14.342 1.00 92.06 88 ILE A CA 1
ATOM 691 C C . ILE A 1 88 ? -1.833 5.616 14.536 1.00 92.06 88 ILE A C 1
ATOM 693 O O . ILE A 1 88 ? -2.564 6.193 13.741 1.00 92.06 88 ILE A O 1
ATOM 697 N N . GLU A 1 89 ? -1.309 6.237 15.591 1.00 87.81 89 GLU A N 1
ATOM 698 C CA . GLU A 1 89 ? -1.602 7.642 15.924 1.00 87.81 89 GLU A CA 1
ATOM 699 C C . GLU A 1 89 ? -0.858 8.633 15.018 1.00 87.81 89 GLU A C 1
ATOM 701 O O . GLU A 1 89 ? -1.320 9.744 14.770 1.00 87.81 89 GLU A O 1
ATOM 706 N N . GLU A 1 90 ? 0.303 8.224 14.504 1.00 89.88 90 GLU A N 1
ATOM 707 C CA . GLU A 1 90 ? 1.168 9.055 13.673 1.00 89.88 90 GLU A CA 1
ATOM 708 C C . GLU A 1 90 ? 1.693 8.251 12.487 1.00 89.88 90 GLU A C 1
ATOM 710 O O . GLU A 1 90 ? 2.204 7.140 12.649 1.00 89.88 90 GLU A O 1
ATOM 715 N N . ILE A 1 91 ? 1.608 8.853 11.301 1.00 89.06 91 ILE A N 1
ATOM 716 C CA . ILE A 1 91 ? 2.079 8.273 10.047 1.00 89.06 91 ILE A CA 1
ATOM 717 C C . ILE A 1 91 ? 3.552 8.621 9.862 1.00 89.06 91 ILE A C 1
ATOM 719 O O . ILE A 1 91 ? 3.897 9.696 9.368 1.00 89.06 91 ILE A O 1
ATOM 723 N N . ASP A 1 92 ? 4.420 7.670 10.177 1.00 90.31 92 ASP A N 1
ATOM 724 C CA . ASP A 1 92 ? 5.838 7.749 9.857 1.00 90.31 92 ASP A CA 1
ATOM 725 C C . ASP A 1 92 ? 6.285 6.585 8.966 1.00 90.31 92 ASP A C 1
ATOM 727 O O . ASP A 1 92 ? 5.631 5.545 8.832 1.00 90.31 92 ASP A O 1
ATOM 731 N N . ARG A 1 93 ? 7.431 6.779 8.310 1.00 91.12 93 ARG A N 1
ATOM 732 C CA . ARG A 1 93 ? 7.954 5.829 7.327 1.00 91.12 93 ARG A CA 1
ATOM 733 C C . ARG A 1 93 ? 8.217 4.447 7.926 1.00 91.12 93 ARG A C 1
ATOM 735 O O . ARG A 1 93 ? 8.002 3.453 7.235 1.00 91.12 93 ARG A O 1
ATOM 742 N N . LYS A 1 94 ? 8.703 4.382 9.166 1.00 93.12 94 LYS A N 1
ATOM 743 C CA . LYS A 1 94 ? 9.069 3.129 9.824 1.00 93.12 94 LYS A CA 1
ATOM 744 C C . LYS A 1 94 ? 7.813 2.316 10.129 1.00 93.12 94 LYS A C 1
ATOM 746 O O . LYS A 1 94 ? 7.744 1.164 9.708 1.00 93.12 94 LYS A O 1
ATOM 751 N N . LYS A 1 95 ? 6.788 2.936 10.723 1.00 94.44 95 LYS A N 1
ATOM 752 C CA . LYS A 1 95 ? 5.496 2.278 10.989 1.00 94.44 95 LYS A CA 1
ATOM 753 C C . LYS A 1 95 ? 4.819 1.780 9.716 1.00 94.44 95 LYS A C 1
ATOM 755 O O . LYS A 1 95 ? 4.329 0.657 9.682 1.00 94.44 95 LYS A O 1
ATOM 760 N N . LEU A 1 96 ? 4.839 2.564 8.633 1.00 94.19 96 LEU A N 1
ATOM 761 C CA . LEU A 1 96 ? 4.287 2.115 7.348 1.00 94.19 96 LEU A CA 1
ATOM 762 C C . LEU A 1 96 ? 4.998 0.855 6.827 1.00 94.19 96 LEU A C 1
ATOM 764 O O . LEU A 1 96 ? 4.348 -0.060 6.329 1.00 94.19 96 LEU A O 1
ATOM 768 N N . LEU A 1 97 ? 6.322 0.771 6.955 1.00 93.75 97 LEU A N 1
ATOM 769 C CA . LEU A 1 97 ? 7.058 -0.426 6.542 1.00 93.75 97 LEU A CA 1
ATOM 770 C C . LEU A 1 97 ? 6.791 -1.628 7.462 1.00 93.75 97 LEU A C 1
ATOM 772 O O . LEU A 1 97 ? 6.677 -2.746 6.966 1.00 93.75 97 LEU A O 1
ATOM 776 N N . GLU A 1 98 ? 6.616 -1.416 8.766 1.00 94.75 98 GLU A N 1
ATOM 777 C CA . GLU A 1 98 ? 6.185 -2.466 9.702 1.00 94.75 98 GLU A CA 1
ATOM 778 C C . GLU A 1 98 ? 4.790 -3.006 9.340 1.00 94.75 98 GLU A C 1
ATOM 780 O O . GLU A 1 98 ? 4.596 -4.222 9.260 1.00 94.75 98 GLU A O 1
ATOM 785 N N . ILE A 1 99 ? 3.843 -2.116 9.017 1.00 95.94 99 ILE A N 1
ATOM 786 C CA . ILE A 1 99 ? 2.508 -2.481 8.520 1.00 95.94 99 ILE A CA 1
ATOM 787 C C . ILE A 1 99 ? 2.617 -3.287 7.229 1.00 95.94 99 ILE A C 1
ATOM 789 O O . ILE A 1 99 ? 1.963 -4.323 7.101 1.00 95.94 99 ILE A O 1
ATOM 793 N N . ARG A 1 100 ? 3.466 -2.866 6.282 1.00 95.25 100 ARG A N 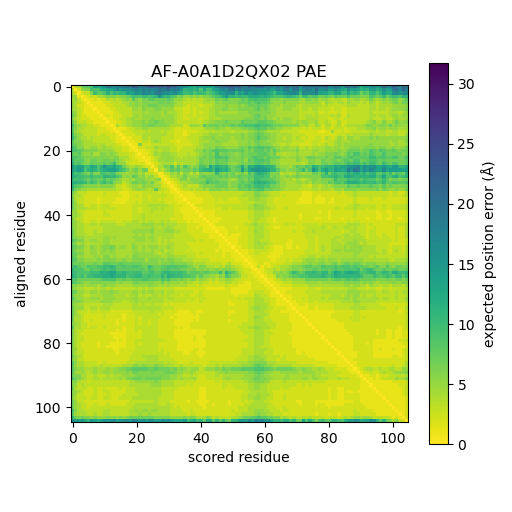1
ATOM 794 C CA . ARG A 1 100 ? 3.705 -3.632 5.053 1.00 95.25 100 ARG A CA 1
ATOM 795 C C . ARG A 1 100 ? 4.144 -5.055 5.375 1.00 95.25 100 ARG A C 1
ATOM 797 O O . ARG A 1 100 ? 3.543 -5.991 4.861 1.00 95.25 100 ARG A O 1
ATOM 804 N N . LEU A 1 101 ? 5.165 -5.220 6.215 1.00 93.94 101 LEU A N 1
ATOM 805 C CA . LEU A 1 101 ?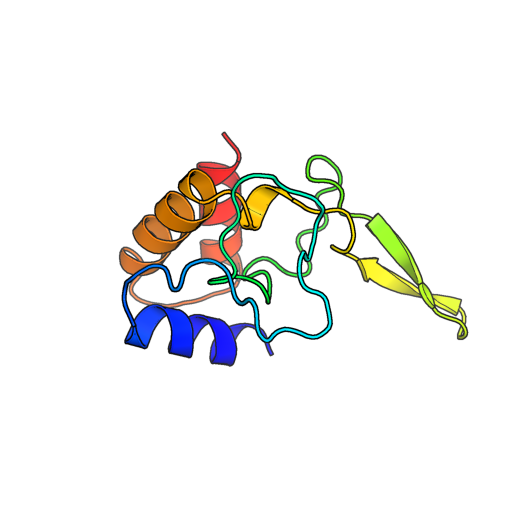 5.696 -6.539 6.575 1.00 93.94 101 LEU A CA 1
ATOM 806 C C . LEU A 1 101 ? 4.640 -7.421 7.252 1.00 93.94 101 LEU A C 1
ATOM 808 O O . LEU A 1 101 ? 4.620 -8.631 7.037 1.00 93.94 101 LEU A O 1
ATOM 812 N N . LYS A 1 102 ? 3.748 -6.820 8.045 1.00 94.88 102 LYS A N 1
ATOM 813 C CA . LYS A 1 102 ? 2.606 -7.505 8.659 1.00 94.88 102 LYS A CA 1
ATOM 814 C C . LYS A 1 102 ? 1.541 -7.912 7.636 1.00 94.88 102 LYS A C 1
ATOM 816 O O . LYS A 1 102 ? 0.952 -8.980 7.767 1.00 94.88 102 LYS A O 1
ATOM 821 N N . CYS A 1 103 ? 1.275 -7.070 6.639 1.00 94.88 103 CYS A N 1
ATOM 822 C CA . CYS A 1 103 ? 0.232 -7.310 5.639 1.00 94.88 103 CYS A CA 1
ATOM 823 C C . CYS A 1 103 ? 0.677 -8.223 4.493 1.00 94.88 103 CYS A C 1
ATOM 825 O O . CYS A 1 103 ? -0.178 -8.819 3.846 1.00 94.88 103 CYS A O 1
ATOM 827 N N . LEU A 1 104 ? 1.986 -8.315 4.243 1.00 89.50 104 LEU A N 1
ATOM 828 C CA . LEU A 1 104 ? 2.582 -9.156 3.204 1.00 89.50 104 LEU A CA 1
ATOM 829 C C . LEU A 1 104 ? 2.538 -10.657 3.553 1.00 89.50 104 LEU A C 1
ATOM 831 O O . LEU A 1 104 ? 2.569 -11.484 2.647 1.00 89.50 104 LEU A O 1
ATOM 835 N N . LYS A 1 105 ? 2.472 -10.984 4.850 1.00 69.06 105 LYS A N 1
ATOM 836 C CA . LYS A 1 105 ? 2.253 -12.335 5.391 1.00 69.06 105 LYS A CA 1
ATOM 837 C C . LYS A 1 105 ? 0.767 -12.666 5.471 1.00 69.06 105 LYS A C 1
ATOM 839 O O . LYS A 1 105 ? 0.452 -13.862 5.330 1.00 69.06 105 LYS A O 1
#

pLDDT: mean 89.58, std 7.95, range [50.81, 97.12]

Foldseek 3Di:
DLVVLVVVLVVVLDFPFDDPVDPCPVQAPDPGWTCSPVVPSLPVVPDPVQPKDWDQDPVRDTGIDCSNGCQCTHRVLVVQLSVQVNPDPDDDNVSSNVSVVVSVD

Secondary structure (DSSP, 8-state):
-HHHHHHHHHHHTS-----TTSTT-STT--SS---TTSS-TT-S---GGGT-EEEE-TTS-EEEE-TT--GGGSHHHHHHHHHHHTT-SS--HHHHHHHHHHHH-